Protein AF-A0AA39MD54-F1 (afdb_monomer)

pLDDT: mean 72.19, std 17.41, range [40.16, 97.62]

Mean predicted aligned error: 22.13 Å

Sequence (141 aa):
MREEVVVGIASACSTTALVTCLLVLPSLVSLINDLHDEVITGLQIFRVETDSAWTDIMHIQKAVSAPSKPRENPFNGVFRQKRQEFKGLPDYCQCEPVKPVCPPGPPGPPGQTGNGRSSILSSTRHELREMPNWRIRTSRP

Foldseek 3Di:
DVVVVVVVVVVVVVVVVVVVCVVVVVVVVVVVVVVVVVVVVVVVVVCVVVVVVVVVVVVVVVVVDDPDPDPPDPCVVVPPDPQLPPVDDDPVDPSDDDDPPDDDDDDDDDDDDDDPDPPPVPPPVVVVPDDDDDDPDPDDD

InterPro domains:
  IPR002486 Nematode cuticle collagen, N-terminal [PF01484] (9-57)
  IPR002486 Nematode cuticle collagen, N-terminal [SM01088] (5-57)

Organism: NCBI:txid289476

Structure (mmCIF, N/CA/C/O backbone):
data_AF-A0AA39MD54-F1
#
_entry.id   AF-A0AA39MD54-F1
#
loop_
_atom_site.group_PDB
_atom_site.id
_atom_site.type_symbol
_atom_site.label_atom_id
_atom_site.label_alt_id
_atom_site.label_comp_id
_atom_site.label_asym_id
_atom_site.label_entity_id
_atom_site.label_seq_id
_atom_site.pdbx_PDB_ins_code
_atom_site.Cartn_x
_atom_site.Cartn_y
_atom_site.Cartn_z
_atom_site.occupancy
_atom_site.B_iso_or_equiv
_atom_site.auth_seq_id
_atom_site.auth_comp_id
_atom_site.auth_asym_id
_atom_site.auth_atom_id
_atom_site.pdbx_PDB_model_num
ATOM 1 N N . MET A 1 1 ? 23.561 -11.904 -41.879 1.00 61.81 1 MET A N 1
ATOM 2 C CA . MET A 1 1 ? 23.874 -10.563 -41.322 1.00 61.81 1 MET A CA 1
ATOM 3 C C . MET A 1 1 ? 22.656 -9.854 -40.729 1.00 61.81 1 MET A C 1
ATOM 5 O O . MET A 1 1 ? 22.768 -9.450 -39.586 1.00 61.81 1 MET A O 1
ATOM 9 N N . ARG A 1 2 ? 21.506 -9.704 -41.416 1.00 81.81 2 ARG A N 1
ATOM 10 C CA . ARG A 1 2 ? 20.325 -9.038 -40.810 1.00 81.81 2 ARG A CA 1
ATOM 11 C C . ARG A 1 2 ? 19.720 -9.809 -39.625 1.00 81.81 2 ARG A C 1
ATOM 13 O O . ARG A 1 2 ? 19.383 -9.184 -38.632 1.00 81.81 2 ARG A O 1
ATOM 20 N N . GLU A 1 3 ? 19.623 -11.135 -39.708 1.00 85.31 3 GLU A N 1
ATOM 21 C CA . GLU A 1 3 ? 19.003 -11.976 -38.665 1.00 85.31 3 GLU A CA 1
ATOM 22 C C . GLU A 1 3 ? 19.798 -11.968 -37.346 1.00 85.31 3 GLU A C 1
ATOM 24 O O . GLU A 1 3 ? 19.233 -11.681 -36.295 1.00 85.31 3 GLU A O 1
ATOM 29 N N . GLU A 1 4 ? 21.122 -12.140 -37.406 1.00 86.19 4 GLU A N 1
ATOM 30 C CA . GLU A 1 4 ? 22.015 -12.061 -36.234 1.00 86.19 4 GLU A CA 1
ATOM 31 C C . GLU A 1 4 ? 21.948 -10.700 -35.513 1.00 86.19 4 GLU A C 1
ATOM 33 O O . GLU A 1 4 ? 21.998 -10.625 -34.286 1.00 86.19 4 GLU A O 1
ATOM 38 N N . VAL A 1 5 ? 21.782 -9.606 -36.269 1.00 91.56 5 VAL A N 1
ATOM 39 C CA . VAL A 1 5 ? 21.631 -8.252 -35.706 1.00 91.56 5 VAL A CA 1
ATOM 40 C C . VAL A 1 5 ? 20.296 -8.110 -34.970 1.00 91.56 5 VAL A C 1
ATOM 42 O O . VAL A 1 5 ? 20.252 -7.512 -33.896 1.00 91.56 5 VAL A O 1
ATOM 45 N N . VAL A 1 6 ? 19.214 -8.691 -35.497 1.00 93.62 6 VAL A N 1
ATOM 46 C CA . VAL A 1 6 ? 17.894 -8.669 -34.845 1.00 93.62 6 VAL A CA 1
ATOM 47 C C . VAL A 1 6 ? 17.922 -9.440 -33.523 1.00 93.62 6 VAL A C 1
ATOM 49 O O . VAL A 1 6 ? 17.430 -8.937 -32.512 1.00 93.62 6 VAL A O 1
ATOM 52 N N . VAL A 1 7 ? 18.549 -10.619 -33.497 1.00 93.88 7 VAL A N 1
ATOM 53 C CA . VAL A 1 7 ? 18.696 -11.430 -32.274 1.00 93.88 7 VAL A CA 1
ATOM 54 C C . VAL A 1 7 ? 19.580 -10.722 -31.236 1.00 93.88 7 VAL A C 1
ATOM 56 O O . VAL A 1 7 ? 19.261 -10.717 -30.041 1.00 93.88 7 VAL A O 1
ATOM 59 N N . GLY A 1 8 ? 20.645 -10.046 -31.679 1.00 94.25 8 GLY A N 1
ATOM 60 C CA . GLY A 1 8 ? 21.497 -9.232 -30.809 1.00 94.25 8 GLY A CA 1
ATOM 61 C C . GLY A 1 8 ? 20.738 -8.078 -30.145 1.00 94.25 8 GLY A C 1
ATOM 62 O O . GLY A 1 8 ? 20.833 -7.886 -28.935 1.00 94.25 8 GLY A O 1
ATOM 63 N N . ILE A 1 9 ? 19.914 -7.351 -30.906 1.00 95.38 9 ILE A N 1
ATOM 64 C CA . ILE A 1 9 ? 19.104 -6.246 -30.369 1.00 95.38 9 ILE A CA 1
ATOM 65 C C . ILE A 1 9 ? 18.039 -6.767 -29.394 1.00 95.38 9 ILE A C 1
ATOM 67 O O . ILE A 1 9 ? 17.845 -6.184 -28.326 1.00 95.38 9 ILE A O 1
ATOM 71 N N . ALA A 1 10 ? 17.367 -7.873 -29.725 1.00 95.00 10 ALA A N 1
ATOM 72 C CA . ALA A 1 10 ? 16.316 -8.447 -28.885 1.00 95.00 10 ALA A CA 1
ATOM 73 C C . ALA A 1 10 ? 16.846 -8.932 -27.523 1.00 95.00 10 ALA A C 1
ATOM 75 O O . ALA A 1 10 ? 16.242 -8.662 -26.478 1.00 95.00 10 ALA A O 1
ATOM 76 N N . SER A 1 11 ? 17.996 -9.612 -27.521 1.00 94.50 11 SER A N 1
ATOM 77 C CA . SER A 1 11 ? 18.642 -10.071 -26.288 1.00 94.50 11 SER A CA 1
ATOM 78 C C . SER A 1 11 ? 19.161 -8.897 -25.454 1.00 94.50 11 SER A C 1
ATOM 80 O O . SER A 1 11 ? 18.877 -8.834 -24.256 1.00 94.50 11 SER A O 1
ATOM 82 N N . ALA A 1 12 ? 19.804 -7.906 -26.080 1.00 95.75 12 ALA A N 1
ATOM 83 C CA . ALA A 1 12 ? 20.231 -6.685 -25.400 1.00 95.75 12 ALA A CA 1
ATOM 84 C C . ALA A 1 12 ? 19.045 -5.946 -24.757 1.00 95.75 12 ALA A C 1
ATOM 86 O O . ALA A 1 12 ? 19.095 -5.623 -23.572 1.00 95.75 12 ALA A O 1
ATOM 87 N N . CYS A 1 13 ? 17.938 -5.762 -25.479 1.00 95.75 13 CYS A N 1
ATOM 88 C CA . CYS A 1 13 ? 16.734 -5.114 -24.951 1.00 95.75 13 CYS A CA 1
ATOM 89 C C . CYS A 1 13 ? 16.181 -5.843 -23.715 1.00 95.75 13 CYS A C 1
ATOM 91 O O . CYS A 1 13 ? 15.942 -5.218 -22.681 1.00 95.75 13 CYS A O 1
ATOM 93 N N . SER A 1 14 ? 16.075 -7.173 -23.787 1.00 97.12 14 SER A N 1
ATOM 94 C CA . SER A 1 14 ? 15.573 -7.997 -22.680 1.00 97.12 14 SER A CA 1
ATOM 95 C C . SER A 1 14 ? 16.481 -7.920 -21.448 1.00 97.12 14 SER A C 1
ATOM 97 O O . SER A 1 14 ? 16.000 -7.735 -20.331 1.00 97.12 14 SER A O 1
ATOM 99 N N . THR A 1 15 ? 17.804 -8.004 -21.641 1.00 96.94 15 THR A N 1
ATOM 100 C CA . THR A 1 15 ? 18.768 -7.870 -20.533 1.00 96.94 15 THR A CA 1
ATOM 101 C C . THR A 1 15 ? 18.711 -6.488 -19.898 1.00 96.94 15 THR A C 1
ATOM 103 O O . THR A 1 15 ? 18.724 -6.379 -18.675 1.00 96.94 15 THR A O 1
ATOM 106 N N . THR A 1 16 ? 18.562 -5.437 -20.706 1.00 95.94 16 THR A N 1
ATOM 107 C CA . THR A 1 16 ? 18.477 -4.063 -20.204 1.00 95.94 16 THR A CA 1
ATOM 108 C C . THR A 1 16 ? 17.209 -3.874 -19.378 1.00 95.94 16 THR A C 1
ATOM 110 O O . THR A 1 16 ? 17.281 -3.329 -18.283 1.00 95.94 16 THR A O 1
ATOM 113 N N . ALA A 1 17 ? 16.070 -4.402 -19.839 1.00 97.12 17 ALA A N 1
ATOM 114 C CA . ALA A 1 17 ? 14.812 -4.350 -19.098 1.00 97.12 17 ALA A CA 1
ATOM 115 C C . ALA A 1 17 ? 14.917 -5.036 -17.724 1.00 97.12 17 ALA A C 1
ATOM 117 O O . ALA A 1 17 ? 14.514 -4.456 -16.716 1.00 97.12 17 ALA A O 1
ATOM 118 N N . LEU A 1 18 ? 15.517 -6.231 -17.663 1.00 97.62 18 LEU A N 1
ATOM 119 C CA . LEU A 1 18 ? 15.751 -6.935 -16.397 1.00 97.62 18 LEU A CA 1
ATOM 120 C C . LEU A 1 18 ? 16.667 -6.138 -15.461 1.00 97.62 18 LEU A C 1
ATOM 122 O O . LEU A 1 18 ? 16.369 -6.015 -14.274 1.00 97.62 18 LEU A O 1
ATOM 126 N N . VAL A 1 19 ? 17.749 -5.561 -15.989 1.00 97.50 19 VAL A N 1
ATOM 127 C CA . VAL A 1 19 ? 18.671 -4.721 -15.210 1.00 97.50 19 VAL A CA 1
ATOM 128 C C . VAL A 1 19 ? 17.953 -3.487 -14.665 1.00 97.50 19 VAL A C 1
ATOM 130 O O . VAL A 1 19 ? 18.077 -3.188 -13.480 1.00 97.50 19 VAL A O 1
ATOM 133 N N . THR A 1 20 ? 17.149 -2.801 -15.481 1.00 96.38 20 THR A N 1
ATOM 134 C CA . THR A 1 20 ? 16.347 -1.659 -15.026 1.00 96.38 20 THR A CA 1
ATOM 135 C C . THR A 1 20 ? 15.390 -2.065 -13.908 1.00 96.38 20 THR A C 1
ATOM 137 O O . THR A 1 20 ? 15.331 -1.375 -12.892 1.00 96.38 20 THR A O 1
ATOM 140 N N . CYS A 1 21 ? 14.697 -3.201 -14.033 1.00 96.38 21 CYS A N 1
ATOM 141 C CA . CYS A 1 21 ? 13.849 -3.715 -12.957 1.00 96.38 21 CYS A CA 1
ATOM 142 C C . CYS A 1 21 ? 14.645 -3.940 -11.664 1.00 96.38 21 CYS A C 1
ATOM 144 O O . CYS A 1 21 ? 14.213 -3.489 -10.606 1.00 96.38 21 CYS A O 1
ATOM 146 N N . LEU A 1 22 ? 15.821 -4.569 -11.736 1.00 96.31 22 LEU A N 1
ATOM 147 C CA . LEU A 1 22 ? 16.661 -4.817 -10.558 1.00 96.31 22 LEU A CA 1
ATOM 148 C C . LEU A 1 22 ? 17.146 -3.532 -9.876 1.00 96.31 22 LEU A C 1
ATOM 150 O O . LEU A 1 22 ? 17.314 -3.532 -8.661 1.00 96.31 22 LEU A O 1
ATOM 154 N N . LEU A 1 23 ? 17.340 -2.443 -10.622 1.00 96.31 23 LEU A N 1
ATOM 155 C CA . LEU A 1 23 ? 17.733 -1.147 -10.058 1.00 96.31 23 LEU A CA 1
ATOM 156 C C . LEU A 1 23 ? 16.556 -0.371 -9.451 1.00 96.31 23 LEU A C 1
ATOM 158 O O . LEU A 1 23 ? 16.740 0.345 -8.470 1.00 96.31 23 LEU A O 1
ATOM 162 N N . VAL A 1 24 ? 15.349 -0.514 -10.006 1.00 97.56 24 VAL A N 1
ATOM 163 C CA . VAL A 1 24 ? 14.136 0.158 -9.501 1.00 97.56 24 VAL A CA 1
ATOM 164 C C . VAL A 1 24 ? 13.583 -0.535 -8.252 1.00 97.56 24 VAL A C 1
ATOM 166 O O . VAL A 1 24 ? 13.082 0.136 -7.350 1.00 97.56 24 VAL A O 1
ATOM 169 N N . LEU A 1 25 ? 13.699 -1.864 -8.164 1.00 96.56 25 LEU A N 1
ATOM 170 C CA . LEU A 1 25 ? 13.183 -2.655 -7.041 1.00 96.56 25 LEU A CA 1
ATOM 171 C C . LEU A 1 25 ? 13.648 -2.155 -5.655 1.00 96.56 25 LEU A C 1
ATOM 173 O O . LEU A 1 25 ? 12.782 -1.978 -4.799 1.00 96.56 25 LEU A O 1
ATOM 177 N N . PRO A 1 26 ? 14.942 -1.860 -5.407 1.00 94.94 26 PRO A N 1
ATOM 178 C CA . PRO A 1 26 ? 15.399 -1.299 -4.135 1.00 94.94 26 PRO A CA 1
ATOM 179 C C . PRO A 1 26 ? 14.677 -0.008 -3.741 1.00 94.94 26 PRO A C 1
ATOM 181 O O . PRO A 1 26 ? 14.264 0.132 -2.594 1.00 94.94 26 PRO A O 1
ATOM 184 N N . SER A 1 27 ? 14.474 0.904 -4.699 1.00 95.56 27 SER A N 1
ATOM 185 C CA . SER A 1 27 ? 13.778 2.174 -4.463 1.00 95.56 27 SER A CA 1
ATOM 186 C C . SER A 1 27 ? 12.296 1.976 -4.146 1.00 95.56 27 SER A C 1
ATOM 188 O O . SER A 1 27 ? 11.723 2.743 -3.375 1.00 95.56 27 SER A O 1
ATOM 190 N N . LEU A 1 28 ? 11.659 0.970 -4.750 1.00 96.12 28 LEU A N 1
ATOM 191 C CA . LEU A 1 28 ? 10.267 0.643 -4.456 1.00 96.12 28 LEU A CA 1
ATOM 192 C C . LEU A 1 28 ? 10.131 0.017 -3.062 1.00 96.12 28 LEU A C 1
ATOM 194 O O . LEU A 1 28 ? 9.201 0.344 -2.334 1.00 96.12 28 LEU A O 1
ATOM 198 N N . VAL A 1 29 ? 11.062 -0.858 -2.675 1.00 96.62 29 VAL A N 1
ATOM 199 C CA . VAL A 1 29 ? 11.060 -1.494 -1.350 1.00 96.62 29 VAL A CA 1
ATOM 200 C C . VAL A 1 29 ? 11.296 -0.470 -0.241 1.00 96.62 29 VAL A C 1
ATOM 202 O O . VAL A 1 29 ? 10.598 -0.524 0.768 1.00 96.62 29 VAL A O 1
ATOM 205 N N . SER A 1 30 ? 12.218 0.483 -0.421 1.00 96.19 30 SER A N 1
ATOM 206 C CA . SER A 1 30 ? 12.410 1.558 0.562 1.00 96.19 30 SER A CA 1
ATOM 207 C C . SER A 1 30 ? 11.142 2.395 0.727 1.00 96.19 30 SER A C 1
ATOM 209 O O . SER A 1 30 ? 10.698 2.593 1.850 1.00 96.19 30 SER A O 1
ATOM 211 N N . LEU A 1 31 ? 10.490 2.766 -0.383 1.00 96.06 31 LEU A N 1
ATOM 212 C CA . LEU A 1 31 ? 9.216 3.488 -0.349 1.00 96.06 31 LEU A CA 1
ATOM 213 C C . LEU A 1 31 ? 8.118 2.704 0.386 1.00 96.06 31 LEU A C 1
ATOM 215 O O . LEU A 1 31 ? 7.349 3.289 1.141 1.00 96.06 31 LEU A O 1
ATOM 219 N N . ILE A 1 32 ? 8.026 1.389 0.161 1.00 95.00 32 ILE A N 1
ATOM 220 C CA . ILE A 1 32 ? 7.045 0.536 0.848 1.00 95.00 32 ILE A CA 1
ATOM 221 C C . ILE A 1 32 ? 7.296 0.530 2.354 1.00 95.00 32 ILE A C 1
ATOM 223 O O . ILE A 1 32 ? 6.335 0.623 3.110 1.00 95.00 32 ILE A O 1
ATOM 227 N N . ASN A 1 33 ? 8.553 0.423 2.786 1.00 95.25 33 ASN A N 1
ATOM 228 C CA . ASN A 1 33 ? 8.890 0.430 4.208 1.00 95.25 33 ASN A CA 1
ATOM 229 C C . ASN A 1 33 ? 8.544 1.779 4.852 1.00 95.25 33 ASN A C 1
ATOM 231 O O . ASN A 1 33 ? 7.884 1.799 5.886 1.00 95.25 33 ASN A O 1
ATOM 235 N N . ASP A 1 34 ? 8.894 2.885 4.193 1.00 95.31 34 ASP A N 1
ATOM 236 C CA . ASP A 1 34 ? 8.594 4.233 4.683 1.00 95.31 34 ASP A CA 1
ATOM 237 C C . ASP A 1 34 ? 7.075 4.454 4.819 1.00 95.31 34 ASP A C 1
ATOM 239 O O . ASP A 1 34 ? 6.586 4.870 5.871 1.00 95.31 34 ASP A O 1
ATOM 243 N N . LEU A 1 35 ? 6.307 4.101 3.779 1.00 93.81 35 LEU A N 1
ATOM 244 C CA . LEU A 1 35 ? 4.840 4.174 3.776 1.00 93.81 35 LEU A CA 1
ATOM 245 C C . LEU A 1 35 ? 4.248 3.288 4.882 1.00 93.81 35 LEU A C 1
ATOM 247 O O . LEU A 1 35 ? 3.340 3.689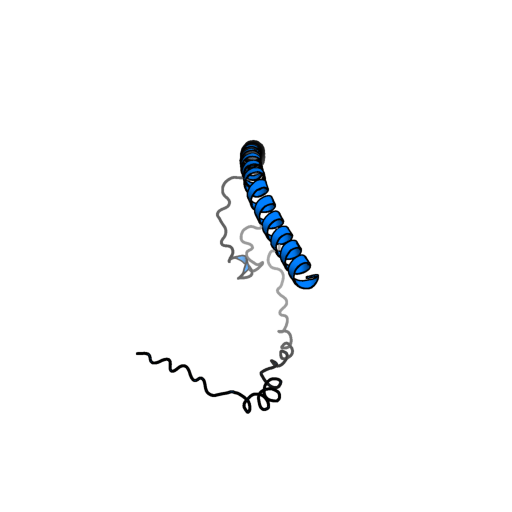 5.610 1.00 93.81 35 LEU A O 1
ATOM 251 N N . HIS A 1 36 ? 4.742 2.059 5.004 1.00 94.81 36 HIS A N 1
ATOM 252 C CA . HIS A 1 36 ? 4.262 1.107 5.995 1.00 94.81 36 HIS A CA 1
ATOM 253 C C . HIS A 1 36 ? 4.425 1.651 7.419 1.00 94.81 36 HIS A C 1
ATOM 255 O O . HIS A 1 36 ? 3.479 1.582 8.208 1.00 94.81 36 HIS A O 1
ATOM 261 N N . ASP A 1 37 ? 5.575 2.246 7.726 1.00 93.38 37 ASP A N 1
ATOM 262 C CA . ASP A 1 37 ? 5.849 2.826 9.040 1.00 93.38 37 ASP A CA 1
ATOM 263 C C . ASP A 1 37 ? 4.994 4.076 9.304 1.00 93.38 37 ASP A C 1
ATOM 265 O O . ASP A 1 37 ? 4.448 4.232 10.405 1.00 93.38 37 ASP A O 1
ATOM 269 N N . GLU A 1 38 ? 4.786 4.922 8.290 1.00 93.12 38 GLU A N 1
ATOM 270 C CA . GLU A 1 38 ? 3.885 6.077 8.371 1.00 93.12 38 GLU A CA 1
ATOM 271 C C . GLU A 1 38 ? 2.435 5.644 8.640 1.00 93.12 38 GLU A C 1
ATOM 273 O O . GLU A 1 38 ? 1.796 6.143 9.571 1.00 93.12 38 GLU A O 1
ATOM 278 N N . VAL A 1 39 ? 1.915 4.673 7.883 1.00 93.19 39 VAL A N 1
ATOM 279 C CA . VAL A 1 39 ? 0.537 4.179 8.040 1.00 93.19 39 VAL A CA 1
ATOM 280 C C . VAL A 1 39 ? 0.348 3.468 9.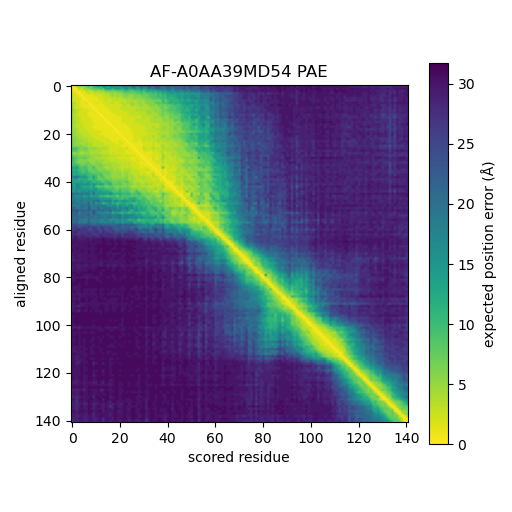367 1.00 93.19 39 VAL A C 1
ATOM 282 O O . VAL A 1 39 ? -0.670 3.693 10.020 1.00 93.19 39 VAL A O 1
ATOM 285 N N . ILE A 1 40 ? 1.293 2.632 9.807 1.00 90.94 40 ILE A N 1
ATOM 286 C CA . ILE A 1 40 ? 1.194 1.997 11.126 1.00 90.94 40 ILE A CA 1
ATOM 287 C C . ILE A 1 40 ? 1.149 3.063 12.213 1.00 90.94 40 ILE A C 1
ATOM 289 O O . ILE A 1 40 ? 0.274 2.996 13.076 1.00 90.94 40 ILE A O 1
ATOM 293 N N . THR A 1 41 ? 2.031 4.060 12.152 1.00 90.69 41 THR A N 1
ATOM 294 C CA . THR A 1 41 ? 2.051 5.162 13.121 1.00 90.69 41 THR A CA 1
ATOM 295 C C . THR A 1 41 ? 0.731 5.935 13.107 1.00 90.69 41 THR A C 1
ATOM 297 O O . THR A 1 41 ? 0.128 6.144 14.161 1.00 90.69 41 THR A O 1
ATOM 300 N N . GLY A 1 42 ? 0.219 6.275 11.921 1.00 90.12 42 GLY A N 1
ATOM 301 C CA . GLY A 1 42 ? -1.082 6.922 11.757 1.00 90.12 42 GLY A CA 1
ATOM 302 C C . GLY A 1 42 ? -2.227 6.089 12.336 1.00 90.12 42 GLY A C 1
ATOM 303 O O . GLY A 1 42 ? -3.037 6.600 13.105 1.00 90.12 42 GLY A O 1
ATOM 304 N N . LEU A 1 43 ? -2.277 4.785 12.047 1.00 91.69 43 LEU A N 1
ATOM 305 C CA . LEU A 1 43 ? -3.292 3.871 12.579 1.00 91.69 43 LEU A CA 1
ATOM 306 C C . LEU A 1 43 ? -3.231 3.737 14.102 1.00 91.69 43 LEU A C 1
ATOM 308 O O . LEU A 1 43 ? -4.282 3.600 14.727 1.00 91.69 43 LEU A O 1
ATOM 312 N N . GLN A 1 44 ? -2.042 3.765 14.710 1.00 88.12 44 GLN A N 1
ATOM 313 C CA . GLN A 1 44 ? -1.920 3.786 16.172 1.00 88.12 44 GLN A CA 1
ATOM 314 C C . GLN A 1 44 ? -2.557 5.050 16.750 1.00 88.12 44 GLN A C 1
ATOM 316 O O . GLN A 1 44 ? -3.352 4.955 17.681 1.00 88.12 44 GLN A O 1
ATOM 321 N N . ILE A 1 45 ? -2.286 6.212 16.154 1.00 87.88 45 ILE A N 1
ATOM 322 C CA . ILE A 1 45 ? -2.868 7.490 16.585 1.00 87.88 45 ILE A CA 1
ATOM 323 C C . ILE A 1 45 ? -4.394 7.475 16.416 1.00 87.88 45 ILE A C 1
ATOM 325 O O . ILE A 1 45 ? -5.117 7.782 17.361 1.00 87.88 45 ILE A O 1
ATOM 329 N N . PHE A 1 46 ? -4.904 7.032 15.262 1.00 77.06 46 PHE A N 1
ATOM 330 C CA . PHE A 1 46 ? -6.349 6.905 15.041 1.00 77.06 46 PHE A CA 1
ATOM 331 C C . PHE A 1 46 ? -7.008 5.914 16.000 1.00 77.06 46 PHE A C 1
ATOM 333 O O . PHE A 1 46 ? -8.129 6.157 16.444 1.00 77.06 46 PHE A O 1
ATOM 340 N N . ARG A 1 47 ? -6.342 4.801 16.335 1.00 83.06 47 ARG A N 1
ATOM 341 C CA . ARG A 1 47 ? -6.852 3.843 17.324 1.00 83.06 47 ARG A CA 1
ATOM 342 C C . ARG A 1 47 ? -6.945 4.462 18.703 1.00 83.06 47 ARG A C 1
ATOM 344 O O . ARG A 1 47 ? -7.972 4.281 19.336 1.00 83.06 47 ARG A O 1
ATOM 351 N N . VAL A 1 48 ? -5.919 5.183 19.145 1.00 84.31 48 VAL A N 1
ATOM 352 C CA . VAL A 1 48 ? -5.937 5.859 20.448 1.00 84.31 48 VAL A CA 1
ATOM 353 C C . VAL A 1 48 ? -7.084 6.871 20.511 1.00 84.31 48 VAL A C 1
ATOM 355 O O . VAL A 1 48 ? -7.844 6.860 21.474 1.00 84.31 48 VAL A O 1
ATOM 358 N N . GLU A 1 49 ? -7.268 7.670 19.459 1.00 74.81 49 GLU A N 1
ATOM 359 C CA . GLU A 1 49 ? -8.345 8.668 19.387 1.00 74.81 49 GLU A CA 1
ATOM 360 C C . GLU A 1 49 ? -9.746 8.035 19.269 1.00 74.81 49 GLU A C 1
ATOM 362 O O . GLU A 1 49 ? -10.729 8.540 19.804 1.00 74.81 49 GLU A O 1
ATOM 367 N N . THR A 1 50 ? -9.867 6.900 18.578 1.00 83.50 50 THR A N 1
ATOM 368 C CA . THR A 1 50 ? -11.158 6.206 18.427 1.00 83.50 50 THR A CA 1
ATOM 369 C C . THR A 1 50 ? -11.516 5.397 19.675 1.00 83.50 50 THR A C 1
ATOM 371 O O . THR A 1 50 ? -12.687 5.330 20.042 1.00 83.50 50 THR A O 1
ATOM 374 N N . ASP A 1 51 ? -10.536 4.775 20.335 1.00 74.69 51 ASP A N 1
ATOM 375 C CA . ASP A 1 51 ? -10.734 3.992 21.561 1.00 74.69 51 ASP A CA 1
ATOM 376 C C . ASP A 1 51 ? -11.100 4.890 22.750 1.00 74.69 51 ASP A C 1
ATOM 378 O O . ASP A 1 51 ? -11.957 4.523 23.560 1.00 74.69 51 ASP A O 1
ATOM 382 N N . SER A 1 52 ? -10.546 6.108 22.813 1.00 77.81 52 SER A N 1
ATOM 383 C CA . SER A 1 52 ? -10.971 7.117 23.790 1.00 77.81 52 SER A CA 1
ATOM 384 C C . SER A 1 52 ? -12.428 7.534 23.555 1.00 77.81 52 SER A C 1
ATOM 386 O O . SER A 1 52 ? -13.245 7.439 24.472 1.00 77.81 52 SER A O 1
ATOM 388 N N . ALA A 1 53 ? -12.806 7.852 22.311 1.00 77.56 5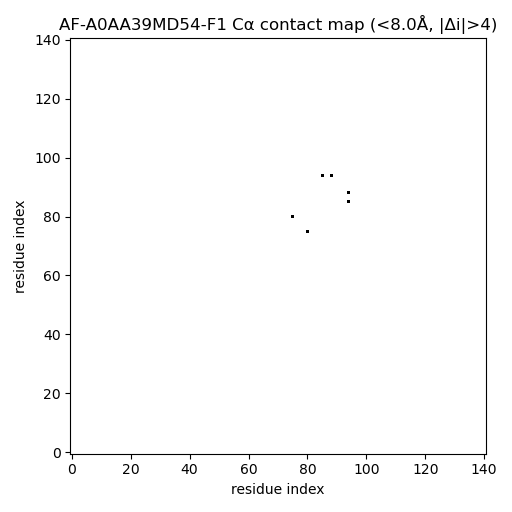3 ALA A N 1
ATOM 389 C CA . ALA A 1 53 ? -14.188 8.179 21.960 1.00 77.56 53 ALA A CA 1
ATOM 390 C C . ALA A 1 53 ? -15.161 7.008 22.218 1.00 77.56 53 ALA A C 1
ATOM 392 O O . ALA A 1 53 ? -16.283 7.210 22.688 1.00 77.56 53 ALA A O 1
ATOM 393 N N . TRP A 1 54 ? -14.743 5.764 21.959 1.00 77.50 54 TRP A N 1
ATOM 394 C CA . TRP A 1 54 ? -15.530 4.567 22.272 1.00 77.50 54 TRP A CA 1
ATOM 395 C C . TRP A 1 54 ? -15.696 4.363 23.782 1.00 77.50 54 TRP A C 1
ATOM 397 O O . TRP A 1 54 ? -16.783 4.003 24.241 1.00 77.50 54 TRP A O 1
ATOM 407 N N . THR A 1 55 ? -14.650 4.633 24.566 1.00 73.31 55 THR A N 1
ATOM 408 C CA . THR A 1 55 ? -14.697 4.590 26.033 1.00 73.31 55 THR A CA 1
ATOM 409 C C . THR A 1 55 ? -15.703 5.599 26.578 1.00 73.31 55 THR A C 1
ATOM 411 O O . THR A 1 55 ? -16.522 5.242 27.430 1.00 73.31 55 THR A O 1
ATOM 414 N N . ASP A 1 56 ? -15.729 6.810 26.027 1.00 74.06 56 ASP A N 1
ATOM 415 C CA . ASP A 1 56 ? -16.683 7.852 26.412 1.00 74.06 56 ASP A CA 1
ATOM 416 C C . ASP A 1 56 ? -18.131 7.469 26.055 1.00 74.06 56 ASP A C 1
ATOM 418 O O . ASP A 1 56 ? -19.036 7.568 26.892 1.00 74.06 56 ASP A O 1
ATOM 422 N N . ILE A 1 57 ? -18.360 6.920 24.856 1.00 76.94 57 ILE A N 1
ATOM 423 C CA . ILE A 1 57 ? -19.675 6.392 24.442 1.00 76.94 57 ILE A CA 1
ATOM 424 C C . ILE A 1 57 ? -20.117 5.234 25.354 1.00 76.94 57 ILE A C 1
ATOM 426 O O . ILE A 1 57 ? -21.282 5.156 25.760 1.00 76.94 57 ILE A O 1
ATOM 430 N N . MET A 1 58 ? -19.196 4.346 25.730 1.00 73.94 58 MET A N 1
ATOM 431 C CA . MET A 1 58 ? -19.466 3.229 26.637 1.00 73.94 58 MET A CA 1
ATOM 432 C C . MET A 1 58 ? -19.761 3.704 28.067 1.00 73.94 58 MET A C 1
ATOM 434 O O . MET A 1 58 ? -20.586 3.105 28.762 1.00 73.94 58 MET A O 1
ATOM 438 N N . HIS A 1 59 ? -19.144 4.798 28.520 1.00 61.03 59 HIS A N 1
ATOM 439 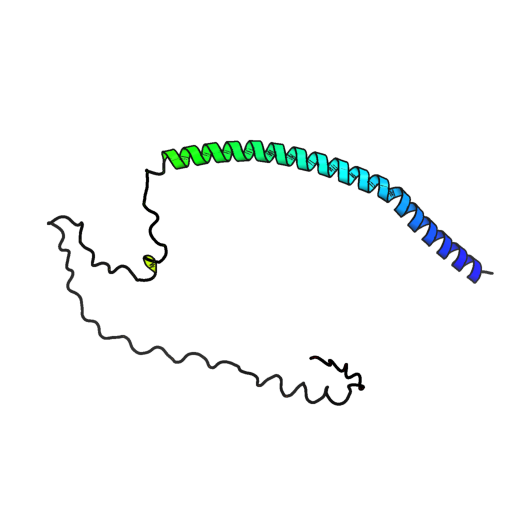C CA .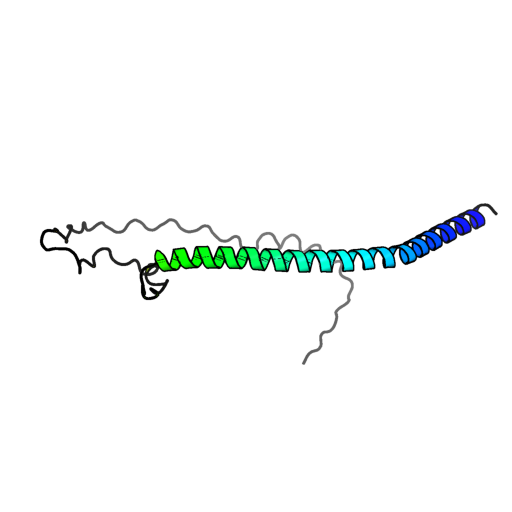 HIS A 1 59 ? -19.483 5.428 29.796 1.00 61.03 59 HIS A CA 1
ATOM 440 C C . HIS A 1 59 ? -20.925 5.952 29.809 1.00 61.03 59 HIS A C 1
ATOM 442 O O . HIS A 1 59 ? -21.631 5.763 30.803 1.00 61.03 59 HIS A O 1
ATOM 448 N N . ILE A 1 60 ? -21.411 6.496 28.690 1.00 62.16 60 ILE A N 1
ATOM 449 C CA . ILE A 1 60 ? -22.817 6.905 28.539 1.00 62.16 60 ILE A CA 1
ATOM 450 C C . ILE A 1 60 ? -23.740 5.677 28.518 1.00 62.16 60 ILE A C 1
ATOM 452 O O . ILE A 1 60 ? -24.779 5.677 29.179 1.00 62.16 60 ILE A O 1
ATOM 456 N N . GLN A 1 61 ? -23.351 4.581 27.856 1.00 51.47 61 GLN A N 1
ATOM 457 C CA . GLN A 1 61 ? -24.130 3.338 27.898 1.00 51.47 61 GLN A CA 1
ATOM 458 C C . GLN A 1 61 ? -24.192 2.709 29.294 1.00 51.47 61 GLN A C 1
ATOM 460 O O . GLN A 1 61 ? -25.236 2.165 29.643 1.00 51.47 61 GLN A O 1
ATOM 465 N N . LYS A 1 62 ? -23.141 2.808 30.116 1.00 53.97 62 LYS A N 1
ATOM 466 C CA . LYS A 1 62 ? -23.174 2.372 31.527 1.00 53.97 62 LYS A CA 1
ATOM 467 C C . LYS A 1 62 ? -24.030 3.284 32.409 1.00 53.97 62 LYS A C 1
ATOM 469 O O . LYS A 1 62 ? -24.614 2.800 33.370 1.00 53.97 62 LYS A O 1
ATOM 474 N N . ALA A 1 63 ? -24.131 4.572 32.083 1.00 56.41 63 ALA A N 1
ATOM 475 C CA . ALA A 1 63 ? -25.027 5.498 32.777 1.00 56.41 63 ALA A CA 1
ATOM 476 C C . ALA A 1 63 ? -26.507 5.292 32.392 1.00 56.41 63 ALA A C 1
ATOM 478 O O . ALA A 1 63 ? -27.392 5.533 33.208 1.00 56.41 63 ALA A O 1
ATOM 479 N N . VAL A 1 64 ? -26.781 4.818 31.169 1.00 54.66 64 VAL A N 1
ATOM 480 C CA . VA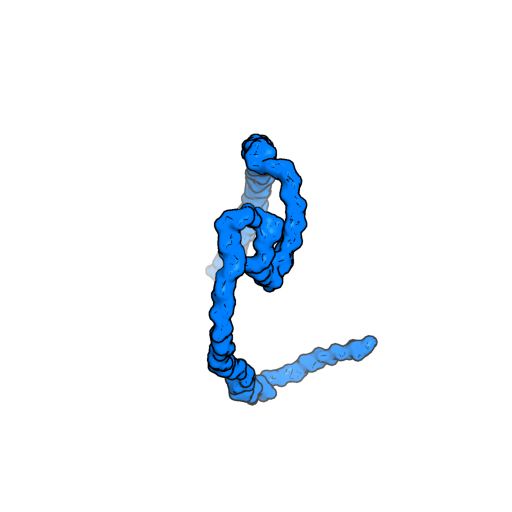L A 1 64 ? -28.143 4.574 30.649 1.00 54.66 64 VAL A CA 1
ATOM 481 C C . VAL A 1 64 ? -28.593 3.109 30.814 1.00 54.66 64 VAL A C 1
ATOM 483 O O . VAL A 1 64 ? -29.791 2.829 30.835 1.00 54.66 64 VAL A O 1
ATOM 486 N N . SER A 1 65 ? -27.669 2.158 30.990 1.00 49.50 65 SER A N 1
ATOM 487 C CA . SER A 1 65 ? -27.983 0.740 31.216 1.00 49.50 65 SER A CA 1
ATOM 488 C C . SER A 1 65 ? -28.025 0.428 32.709 1.00 49.50 65 SER A C 1
ATOM 490 O O . SER A 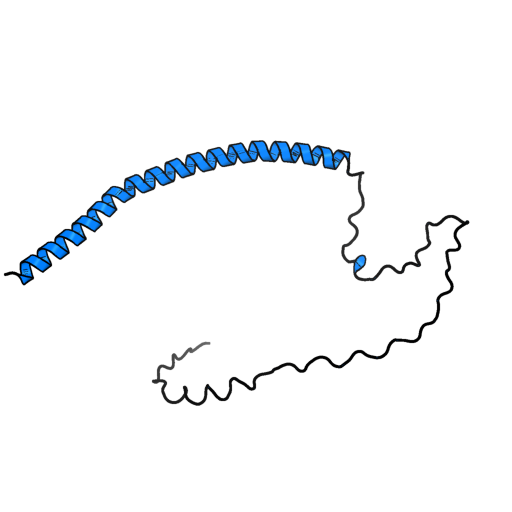1 65 ? -26.998 0.242 33.357 1.00 49.50 65 SER A O 1
ATOM 492 N N . ALA A 1 66 ? -29.245 0.362 33.239 1.00 53.28 66 ALA A N 1
ATOM 493 C CA . ALA A 1 66 ? -29.567 -0.072 34.595 1.00 53.28 66 ALA A CA 1
ATOM 494 C C . ALA A 1 66 ? -28.848 -1.386 35.001 1.00 53.28 66 ALA A C 1
ATOM 496 O O . ALA A 1 66 ? -28.607 -2.252 34.151 1.00 53.28 66 ALA A O 1
ATOM 497 N N . PRO A 1 67 ? -28.525 -1.570 36.297 1.00 57.03 67 PRO A N 1
ATOM 498 C CA . PRO A 1 67 ? -27.724 -2.690 36.769 1.00 57.03 67 PRO A CA 1
ATOM 499 C C . PRO A 1 67 ? -28.444 -4.025 36.549 1.00 57.03 67 PRO A C 1
ATOM 501 O O . PRO A 1 67 ? -29.634 -4.166 36.820 1.00 57.03 67 PRO A O 1
ATOM 504 N N . SER A 1 68 ? -27.680 -5.019 36.091 1.00 54.16 68 SER A N 1
ATOM 505 C CA . SER A 1 68 ? -27.995 -6.448 36.191 1.00 54.16 68 SER A CA 1
ATOM 506 C C . SER A 1 68 ? -29.406 -6.857 35.750 1.00 54.16 68 SER A C 1
ATOM 508 O O . SER A 1 68 ? -30.218 -7.288 36.569 1.00 54.16 68 SER A O 1
ATOM 510 N N . LYS A 1 69 ? -29.685 -6.853 34.444 1.00 55.16 69 LYS A N 1
ATOM 511 C CA . LYS A 1 69 ? -30.624 -7.861 33.935 1.00 55.16 69 LYS A CA 1
ATOM 512 C C . LYS A 1 69 ? -29.853 -9.184 33.840 1.00 55.16 69 LYS A C 1
ATOM 514 O O . LYS A 1 69 ? -28.836 -9.220 33.141 1.00 55.16 69 LYS A O 1
ATOM 519 N N . PRO A 1 70 ? -30.256 -10.250 34.557 1.00 56.62 70 PRO A N 1
ATOM 520 C CA . PRO A 1 70 ? -29.651 -11.564 34.395 1.00 56.62 70 PRO A CA 1
ATOM 521 C C . PRO A 1 70 ? -29.714 -11.953 32.920 1.00 56.62 70 PRO A C 1
ATOM 523 O O . PRO A 1 70 ? -30.704 -11.671 32.246 1.00 56.62 70 PRO A O 1
ATOM 526 N N . ARG A 1 71 ? -28.645 -12.567 32.412 1.00 57.38 71 ARG A N 1
ATOM 527 C CA . ARG A 1 71 ? -28.547 -13.019 31.024 1.00 57.38 71 ARG A CA 1
ATOM 528 C C . ARG A 1 71 ? -29.637 -14.068 30.769 1.00 57.38 71 ARG A C 1
ATOM 530 O O . ARG A 1 71 ? -29.439 -15.245 31.058 1.00 57.38 71 ARG A O 1
ATOM 537 N N . GLU A 1 72 ? -30.800 -13.635 30.284 1.00 61.16 72 GLU A N 1
ATOM 538 C CA . GLU A 1 72 ? -31.878 -14.540 29.895 1.00 61.16 72 GLU A CA 1
ATOM 539 C C . GLU A 1 72 ? -31.381 -15.445 28.770 1.00 61.16 72 GLU A C 1
ATOM 541 O O . GLU A 1 72 ? -30.739 -15.009 27.810 1.00 61.16 72 GLU A O 1
ATOM 546 N N . ASN A 1 73 ? -31.627 -16.741 28.943 1.00 55.97 73 ASN A N 1
ATOM 547 C CA . ASN A 1 73 ? -31.184 -17.769 28.023 1.00 55.97 73 ASN A CA 1
ATOM 548 C C . ASN A 1 73 ? -31.819 -17.516 26.637 1.00 55.97 73 ASN A C 1
ATOM 550 O O . ASN A 1 73 ? -33.048 -17.460 26.547 1.00 55.97 73 ASN A O 1
ATOM 554 N N . PRO A 1 74 ? -31.029 -17.402 25.552 1.00 61.75 74 PRO A N 1
ATOM 555 C CA . PRO A 1 74 ? -31.544 -17.118 24.209 1.00 61.75 74 PRO A CA 1
ATOM 556 C C . PRO A 1 74 ? -32.520 -18.182 23.674 1.00 61.75 74 PRO A C 1
ATOM 558 O O . PRO A 1 74 ? -33.206 -17.943 22.683 1.00 61.75 74 PRO A O 1
ATOM 561 N N . PHE A 1 75 ? -32.641 -19.337 24.338 1.00 53.72 75 PHE A N 1
ATOM 562 C CA . PHE A 1 75 ? -33.608 -20.382 23.994 1.00 53.72 75 PHE A CA 1
ATOM 563 C C . PHE A 1 75 ? -34.993 -20.224 24.646 1.00 53.72 75 PHE A C 1
ATOM 565 O O . PHE A 1 75 ? -35.907 -20.969 24.294 1.00 53.72 75 PHE A O 1
ATOM 572 N N . ASN A 1 76 ? -35.212 -19.226 25.511 1.00 56.59 76 ASN A N 1
ATOM 573 C CA . ASN A 1 76 ? -36.541 -18.957 26.088 1.00 56.59 76 ASN A CA 1
ATOM 574 C C . ASN A 1 76 ? -37.562 -18.425 25.059 1.00 56.59 76 ASN A C 1
ATOM 576 O O . ASN A 1 76 ? -38.761 -18.422 25.320 1.00 56.59 76 ASN A O 1
ATOM 580 N N . GLY A 1 77 ? -37.100 -17.993 23.879 1.00 56.41 77 GLY A N 1
ATOM 581 C CA . GLY A 1 77 ? -37.957 -17.609 22.752 1.00 56.41 77 GLY A CA 1
ATOM 582 C C . GLY A 1 77 ? -38.318 -18.764 21.810 1.00 56.41 77 GLY A C 1
ATOM 583 O O . GLY A 1 77 ? -39.251 -18.628 21.020 1.00 56.41 77 GLY A O 1
ATOM 584 N N . VAL A 1 78 ? -37.607 -19.898 21.886 1.00 60.09 78 VAL A N 1
ATOM 585 C CA . VAL A 1 78 ? -37.843 -21.061 21.008 1.00 60.09 78 VAL A CA 1
ATOM 586 C C . VAL A 1 78 ? -39.062 -21.855 21.476 1.00 60.09 78 VAL A C 1
ATOM 588 O O . VAL A 1 78 ? -39.893 -22.256 20.662 1.00 60.09 78 VAL A O 1
ATOM 591 N N . PHE A 1 79 ? -39.243 -21.995 22.790 1.00 58.50 79 PHE A N 1
ATOM 592 C CA . PHE A 1 79 ? -40.529 -22.388 23.354 1.00 58.50 79 PHE A CA 1
ATOM 593 C C . PHE A 1 79 ? -41.348 -21.135 23.602 1.00 58.50 79 PHE A C 1
ATOM 595 O O . PHE A 1 79 ? -41.243 -20.514 24.653 1.00 58.50 79 PHE A O 1
ATOM 602 N N . ARG A 1 80 ? -42.153 -20.765 22.601 1.00 58.53 80 ARG A N 1
ATOM 603 C CA . ARG A 1 80 ? -43.169 -19.706 22.660 1.00 58.53 80 ARG A CA 1
ATOM 604 C C . ARG A 1 80 ? -43.740 -19.574 24.078 1.00 58.53 80 ARG A C 1
ATOM 606 O O . ARG A 1 80 ? -44.585 -20.384 24.464 1.00 58.53 80 ARG A O 1
ATOM 613 N N . GLN A 1 81 ? -43.309 -18.560 24.836 1.00 60.53 81 GLN A N 1
ATOM 614 C CA . GLN A 1 81 ? -43.890 -18.297 26.150 1.00 60.53 81 GLN A CA 1
ATOM 615 C C . GLN A 1 81 ? -45.394 -18.089 25.969 1.00 60.53 81 GLN A C 1
ATOM 617 O O . GLN A 1 81 ? -45.863 -17.244 25.196 1.00 60.53 81 GLN A O 1
ATOM 622 N N . LYS A 1 82 ? -46.170 -18.949 26.629 1.00 55.94 82 LYS A N 1
ATOM 623 C CA . LYS A 1 82 ? -47.625 -18.915 26.582 1.00 55.94 82 LYS A CA 1
ATOM 624 C C . LYS A 1 82 ? -48.043 -17.577 27.186 1.00 55.94 82 LYS A C 1
ATOM 626 O O . LYS A 1 82 ? -47.711 -17.297 28.332 1.00 55.94 82 LYS A O 1
ATOM 631 N N . ARG A 1 83 ? -48.803 -16.774 26.437 1.00 55.62 83 ARG A N 1
ATOM 632 C CA . ARG A 1 83 ? -49.374 -15.470 26.842 1.00 55.62 83 ARG A CA 1
ATOM 633 C C . ARG A 1 83 ? -50.431 -15.600 27.970 1.00 55.62 83 ARG A C 1
ATOM 635 O O . ARG A 1 83 ? -51.427 -14.894 27.973 1.00 55.62 83 ARG A O 1
ATOM 642 N N . GLN A 1 84 ? -50.262 -16.583 28.856 1.00 54.78 84 GLN A N 1
ATOM 643 C CA . GLN A 1 84 ? -51.116 -16.937 29.988 1.00 54.78 84 GLN A CA 1
ATOM 644 C C . GLN A 1 84 ? -50.363 -16.876 31.323 1.00 54.78 84 GLN A C 1
ATOM 646 O O . GLN A 1 84 ? -50.940 -17.227 32.347 1.00 54.78 84 GLN A O 1
ATOM 651 N N . GLU A 1 85 ? -49.097 -16.449 31.352 1.00 56.44 85 GLU A N 1
ATOM 652 C CA . GLU A 1 85 ? -48.409 -16.208 32.621 1.00 56.44 85 GLU A CA 1
ATOM 653 C C . GLU A 1 85 ? -48.844 -14.845 33.195 1.00 56.44 85 GLU A C 1
ATOM 655 O O . GLU A 1 85 ? -48.134 -13.850 33.131 1.00 56.44 85 GLU A O 1
ATOM 660 N N . PHE A 1 86 ? -50.069 -14.798 33.729 1.00 57.84 86 PHE A N 1
ATOM 661 C CA . PHE A 1 86 ? -50.701 -13.621 34.348 1.00 57.84 86 PHE A CA 1
ATOM 662 C C . PHE A 1 86 ? -50.236 -13.376 35.798 1.00 57.84 86 PHE A C 1
ATOM 664 O O . PHE A 1 86 ? -50.954 -12.785 36.597 1.00 57.84 86 PHE A O 1
ATOM 671 N N . LYS A 1 87 ? -49.027 -13.818 36.168 1.00 57.91 87 LYS A N 1
ATOM 672 C CA . LYS A 1 87 ? -48.527 -13.809 37.558 1.00 57.91 87 LYS A CA 1
ATOM 673 C C . LYS A 1 87 ? -48.160 -12.420 38.116 1.00 57.91 87 LYS A C 1
ATOM 675 O O . LYS A 1 87 ? -47.557 -12.345 39.179 1.00 57.91 87 LYS A O 1
ATOM 680 N N . GLY A 1 88 ? -48.497 -11.331 37.424 1.00 58.84 88 GLY A N 1
ATOM 681 C CA . GLY A 1 88 ? -48.103 -9.975 37.821 1.00 58.84 88 GLY A CA 1
ATOM 682 C C . GLY A 1 88 ? -49.081 -8.871 37.426 1.00 58.84 88 GLY A C 1
ATOM 683 O O . GLY A 1 88 ? -48.646 -7.731 37.291 1.00 58.84 88 GLY A O 1
ATOM 684 N N . LEU A 1 89 ? -50.362 -9.186 37.193 1.00 60.78 89 LEU A N 1
ATOM 685 C CA . LEU A 1 89 ? -51.358 -8.1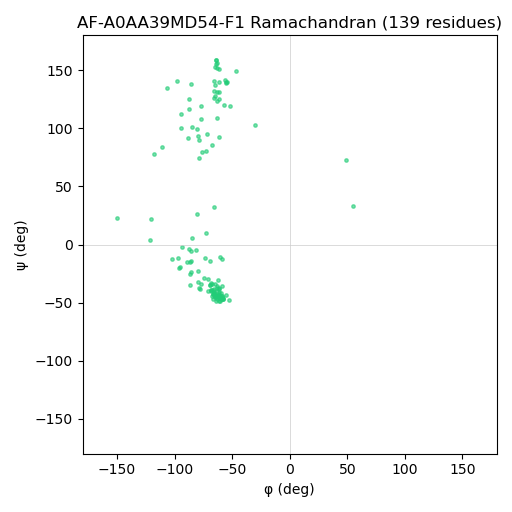89 36.784 1.00 60.78 89 LEU A CA 1
ATOM 686 C C . LEU A 1 89 ? -52.323 -7.860 37.945 1.00 60.78 89 LEU A C 1
ATOM 688 O O . LEU A 1 89 ? -52.768 -8.788 38.615 1.00 60.78 89 LEU A O 1
ATOM 692 N N . PRO A 1 90 ? -52.620 -6.573 38.210 1.00 61.97 90 PRO A N 1
ATOM 693 C CA . PRO A 1 90 ? -53.468 -6.141 39.327 1.00 61.97 90 PRO A CA 1
ATOM 694 C C . PRO A 1 90 ? -54.923 -6.630 39.221 1.00 61.97 90 PRO A C 1
ATOM 696 O O . PRO A 1 90 ? -55.438 -6.840 38.122 1.00 61.97 90 PRO A O 1
ATOM 699 N N . ASP A 1 91 ? -55.599 -6.729 40.372 1.00 60.88 91 ASP A N 1
ATOM 700 C CA . ASP A 1 91 ? -56.913 -7.379 40.570 1.00 60.88 91 ASP A CA 1
ATOM 701 C C . ASP A 1 91 ? -58.078 -6.823 39.727 1.00 60.88 91 ASP A C 1
ATOM 703 O O . ASP A 1 91 ? -59.136 -7.441 39.647 1.00 60.88 91 ASP A O 1
ATOM 707 N N . TYR A 1 92 ? -57.910 -5.668 39.076 1.00 73.25 92 TYR A N 1
ATOM 708 C CA . TYR A 1 92 ? -58.929 -5.080 38.198 1.00 73.25 92 TYR A CA 1
ATOM 709 C C . TYR A 1 92 ? -58.875 -5.602 36.750 1.00 73.25 92 TYR A C 1
ATOM 711 O O . TYR A 1 92 ? -59.726 -5.243 35.936 1.00 73.25 92 TYR A O 1
ATOM 719 N N . CYS A 1 93 ? -57.877 -6.414 36.387 1.00 67.50 93 CYS A N 1
ATOM 720 C CA . CYS A 1 93 ? -57.769 -6.968 35.041 1.00 67.50 93 CYS A CA 1
ATOM 721 C C . CYS A 1 93 ? -58.541 -8.287 34.902 1.00 67.50 93 CYS A C 1
ATOM 723 O O . CYS A 1 93 ? -58.268 -9.267 35.592 1.00 67.50 93 CYS A O 1
ATOM 725 N N . GLN A 1 94 ? -59.447 -8.349 33.923 1.00 59.00 94 GLN A N 1
ATOM 726 C CA . GLN A 1 94 ? -60.088 -9.594 33.495 1.00 59.00 94 GLN A CA 1
ATOM 727 C C . GLN A 1 94 ? -59.072 -10.453 32.711 1.00 59.00 94 GLN A C 1
ATOM 729 O O . GLN A 1 94 ? -59.024 -10.444 31.482 1.00 59.00 94 GLN A O 1
ATOM 734 N N . CYS A 1 95 ? -58.206 -11.159 33.438 1.00 58.19 95 CYS A N 1
ATOM 735 C CA . CYS A 1 95 ? -57.042 -11.875 32.900 1.00 58.19 95 CYS A CA 1
ATOM 736 C C . CYS A 1 95 ? -57.361 -13.168 32.138 1.00 58.19 95 CYS A C 1
ATOM 738 O O . CYS A 1 95 ? -56.475 -13.715 31.487 1.00 58.19 95 CYS A O 1
ATOM 740 N N . GLU A 1 96 ? -58.590 -13.684 32.195 1.00 63.06 96 GLU A N 1
ATOM 741 C CA . GLU A 1 96 ? -58.947 -14.919 31.493 1.00 63.06 96 GLU A CA 1
ATOM 742 C C . GLU A 1 96 ? -59.906 -14.640 30.327 1.00 63.06 96 GLU A C 1
ATOM 744 O O . GLU A 1 96 ? -61.124 -14.753 30.473 1.00 63.06 96 GLU A O 1
ATOM 749 N N . PRO A 1 97 ? -59.385 -14.254 29.144 1.00 62.03 97 PRO A N 1
ATOM 750 C CA . PRO A 1 97 ? -60.197 -14.214 27.939 1.00 62.03 97 PRO A CA 1
ATOM 751 C C . PRO A 1 97 ? -60.672 -15.634 27.606 1.00 62.03 97 PRO A C 1
ATOM 753 O O . PRO A 1 97 ? -59.872 -16.577 27.574 1.00 62.03 97 PRO A O 1
ATOM 756 N N . VAL A 1 98 ? -61.976 -15.782 27.352 1.00 64.44 98 VAL A N 1
ATOM 757 C CA . VAL A 1 98 ? -62.606 -17.046 26.942 1.00 64.44 98 VAL A CA 1
ATOM 758 C C . VAL A 1 98 ? -61.835 -17.604 25.750 1.00 64.44 98 VAL A C 1
ATOM 760 O O . VAL A 1 98 ? -61.723 -16.945 24.721 1.00 64.44 98 VAL A O 1
ATOM 763 N N . LYS A 1 99 ? -61.259 -18.800 25.898 1.00 65.31 99 LYS A N 1
ATOM 764 C CA . LYS A 1 99 ? -60.465 -19.449 24.847 1.00 65.31 99 LYS A CA 1
ATOM 765 C C . LYS A 1 99 ? -61.439 -20.020 23.810 1.00 65.31 99 LYS A C 1
ATOM 767 O O . LYS A 1 99 ? -62.094 -21.013 24.128 1.00 65.31 99 LYS A O 1
ATOM 772 N N . PRO A 1 100 ? -61.564 -19.451 22.594 1.00 64.25 100 PRO A N 1
ATOM 773 C CA . PRO A 1 100 ? -62.348 -20.104 21.559 1.00 64.25 100 PRO A CA 1
ATOM 774 C C . PRO A 1 100 ? -61.644 -21.409 21.172 1.00 64.25 100 PRO A C 1
ATOM 776 O O . PRO A 1 100 ? -60.453 -21.420 20.854 1.00 64.25 100 PRO A O 1
ATOM 779 N N . VAL A 1 101 ? -62.370 -22.523 21.232 1.00 74.25 101 VAL A N 1
ATOM 780 C CA . VAL A 1 101 ? -61.881 -23.816 20.746 1.00 74.25 101 VAL A CA 1
ATOM 781 C C . VAL A 1 101 ? -62.042 -23.819 19.229 1.00 74.25 101 VAL A C 1
ATOM 783 O O . VAL A 1 101 ? -63.115 -24.115 18.711 1.00 74.25 101 VAL A O 1
ATOM 786 N N . CYS A 1 102 ? -60.985 -23.437 18.514 1.00 70.19 102 CYS A N 1
ATOM 787 C CA . CYS A 1 102 ? -60.950 -23.541 17.058 1.00 70.19 102 CYS A CA 1
ATOM 788 C C . CYS A 1 102 ? -60.488 -24.949 16.646 1.00 70.19 102 CYS A C 1
ATOM 790 O O . CYS A 1 102 ? -59.539 -25.469 17.244 1.00 70.19 102 CYS A O 1
ATOM 792 N N . PRO A 1 103 ? -61.106 -25.570 15.628 1.00 81.44 103 PRO A N 1
ATOM 793 C CA . PRO A 1 103 ? -60.630 -26.840 15.097 1.00 81.44 103 PRO A CA 1
ATOM 794 C C . PRO A 1 103 ? -59.235 -26.682 14.459 1.00 81.44 103 PRO A C 1
ATOM 796 O O . PRO A 1 103 ? -58.895 -25.594 13.983 1.00 81.44 103 PRO A O 1
ATOM 799 N N . PRO A 1 104 ? -58.418 -27.751 14.425 1.00 80.19 104 PRO A N 1
ATOM 800 C CA . PRO A 1 104 ? -57.155 -27.756 13.697 1.00 80.19 104 PRO A CA 1
ATOM 801 C C . PRO A 1 104 ? -57.360 -27.387 12.224 1.00 80.19 104 PRO A C 1
ATOM 803 O O . PRO A 1 104 ? -58.308 -27.849 11.588 1.00 80.19 104 PRO A O 1
ATOM 806 N N . GLY A 1 105 ? -56.459 -26.569 11.678 1.00 74.50 105 GLY A N 1
ATOM 807 C CA . GLY A 1 105 ? -56.441 -26.282 10.245 1.00 74.50 105 GLY A CA 1
ATOM 808 C C . GLY A 1 105 ? -56.137 -27.540 9.417 1.00 74.50 105 GLY A C 1
ATOM 809 O O . GLY A 1 105 ? -55.570 -28.502 9.943 1.00 74.50 105 GLY A O 1
ATOM 810 N N . PRO A 1 106 ? -56.498 -27.552 8.124 1.00 83.94 106 PRO A N 1
ATOM 811 C CA . PRO A 1 106 ? -56.202 -28.675 7.244 1.00 83.94 106 PRO A CA 1
ATOM 812 C C . PRO A 1 106 ? -54.682 -28.901 7.105 1.00 83.94 106 PRO A C 1
ATOM 814 O O . PRO A 1 106 ? -53.910 -27.940 7.195 1.00 83.94 106 PRO A O 1
ATOM 817 N N . PRO A 1 107 ? -54.234 -30.148 6.859 1.00 86.81 107 PRO A N 1
ATOM 818 C CA . PRO A 1 107 ? -52.838 -30.443 6.546 1.00 86.81 107 PRO A CA 1
ATOM 819 C C . PRO A 1 107 ? -52.342 -29.619 5.352 1.00 86.81 107 PRO A C 1
ATOM 821 O O . PRO A 1 107 ? -53.064 -29.436 4.372 1.00 86.81 107 PRO A O 1
ATOM 824 N N . GLY A 1 108 ? -51.101 -29.134 5.429 1.00 79.50 108 GLY A N 1
ATOM 825 C CA . GLY A 1 108 ? -50.467 -28.432 4.315 1.00 79.50 108 GLY A CA 1
ATOM 826 C C . GLY A 1 108 ? -50.267 -29.341 3.091 1.00 79.50 108 GLY A C 1
ATOM 827 O O . GLY A 1 108 ? -50.238 -30.568 3.231 1.00 79.50 108 GLY A O 1
ATOM 828 N N . PRO A 1 109 ? -50.117 -28.763 1.888 1.00 83.62 109 PRO A N 1
ATOM 829 C CA . PRO A 1 109 ? -49.843 -29.536 0.684 1.00 83.62 109 PRO A CA 1
ATOM 830 C C . PRO A 1 109 ? -48.492 -30.274 0.782 1.00 83.62 109 PRO A C 1
ATOM 832 O O . PRO A 1 109 ? -47.578 -29.791 1.458 1.00 83.62 109 PRO A O 1
ATOM 835 N N . PRO A 1 110 ? -48.333 -31.422 0.095 1.00 84.69 110 PRO A N 1
ATOM 836 C CA . PRO A 1 110 ? -47.053 -32.120 0.009 1.00 84.69 110 PRO A CA 1
ATOM 837 C C . PRO A 1 110 ? -45.945 -31.212 -0.545 1.00 84.69 110 PRO A C 1
ATOM 839 O O . PRO A 1 110 ? -46.174 -30.428 -1.467 1.00 84.69 110 PRO A O 1
ATOM 842 N N . GLY A 1 111 ? -44.733 -31.337 0.002 1.00 80.50 111 GLY A N 1
ATOM 843 C CA . GLY A 1 111 ? -43.557 -30.636 -0.518 1.00 80.50 111 GLY A CA 1
ATOM 844 C C . GLY A 1 111 ? -43.201 -31.077 -1.944 1.00 80.50 111 GLY A C 1
ATOM 845 O O . GLY A 1 111 ? -43.532 -32.185 -2.366 1.00 80.50 111 GLY A O 1
ATOM 846 N N . GLN A 1 112 ? -42.508 -30.215 -2.691 1.00 74.38 112 GLN A N 1
ATOM 847 C CA . GLN A 1 112 ? -42.011 -30.556 -4.027 1.00 74.38 112 GLN A CA 1
ATOM 848 C C . GLN A 1 112 ? -41.021 -31.728 -3.968 1.00 74.38 112 GLN A C 1
ATOM 850 O O . GLN A 1 112 ? -40.183 -31.817 -3.070 1.00 74.38 112 GLN A O 1
ATOM 855 N N . THR A 1 113 ? -41.112 -32.629 -4.946 1.00 76.81 113 THR A N 1
ATOM 856 C CA . THR A 1 113 ? -40.219 -33.784 -5.083 1.00 76.81 113 THR A CA 1
ATOM 857 C C . THR A 1 113 ? -38.785 -33.349 -5.382 1.00 76.81 113 THR A C 1
ATOM 859 O O . THR A 1 113 ? -38.556 -32.564 -6.300 1.00 76.81 113 THR A O 1
ATOM 862 N N . GLY A 1 114 ? -37.816 -33.907 -4.652 1.00 67.56 114 GLY A N 1
ATOM 863 C CA . GLY A 1 114 ? -36.393 -33.664 -4.879 1.00 67.56 114 GLY A CA 1
ATOM 864 C C . GLY A 1 114 ? -35.915 -34.201 -6.232 1.00 67.56 114 GLY A C 1
ATOM 865 O O . GLY A 1 114 ? -36.102 -35.367 -6.573 1.00 67.56 114 GLY A O 1
ATOM 866 N N . ASN A 1 115 ? -35.256 -33.345 -6.999 1.00 62.69 115 ASN A N 1
ATOM 867 C CA . ASN A 1 115 ? -34.616 -33.622 -8.281 1.00 62.69 115 ASN A CA 1
ATOM 868 C C . ASN A 1 115 ? -33.285 -34.373 -8.083 1.00 62.69 115 ASN A C 1
ATOM 870 O O . ASN A 1 115 ? -32.194 -33.812 -8.140 1.00 62.69 115 ASN A O 1
ATOM 874 N N . GLY A 1 116 ? -33.385 -35.685 -7.855 1.00 53.69 116 GLY A N 1
ATOM 875 C CA . GLY A 1 116 ? -32.248 -36.601 -7.796 1.00 53.69 116 GLY A CA 1
ATOM 876 C C . GLY A 1 116 ? -31.852 -37.174 -9.166 1.00 53.69 116 GLY A C 1
ATOM 877 O O . GLY A 1 116 ? -32.598 -37.938 -9.766 1.00 53.69 116 GLY A O 1
ATOM 878 N N . ARG A 1 117 ? -30.629 -36.860 -9.618 1.00 52.75 117 ARG A N 1
ATOM 879 C CA . ARG A 1 117 ? -29.744 -37.710 -10.456 1.00 52.75 117 ARG A CA 1
ATOM 880 C C . ARG A 1 117 ? -30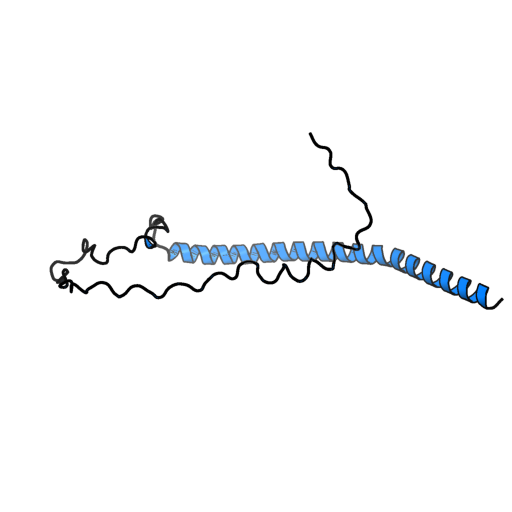.256 -38.271 -11.803 1.00 52.75 117 ARG A C 1
ATOM 882 O O . ARG A 1 117 ? -29.789 -39.330 -12.210 1.00 52.75 117 ARG A O 1
ATOM 889 N N . SER A 1 118 ? -31.115 -37.580 -12.556 1.00 57.25 118 SER A N 1
ATOM 890 C CA . SER A 1 118 ? -31.486 -38.052 -13.914 1.00 57.25 118 SER A CA 1
ATOM 891 C C . SER A 1 118 ? -30.667 -37.439 -15.065 1.00 57.25 118 SER A C 1
ATOM 893 O O . SER A 1 118 ? -30.573 -38.026 -16.137 1.00 57.25 118 SER A O 1
ATOM 895 N N . SER A 1 119 ? -29.994 -36.304 -14.859 1.00 52.47 119 SER A N 1
ATOM 896 C CA . SER A 1 119 ? -29.308 -35.561 -15.934 1.00 52.47 119 SER A CA 1
ATOM 897 C C . SER A 1 119 ? -27.817 -35.885 -16.126 1.00 52.47 119 SER A C 1
ATOM 899 O O . SER A 1 119 ? -27.201 -35.351 -17.041 1.00 52.47 119 SER A O 1
ATOM 901 N N . ILE A 1 120 ? -27.224 -36.769 -15.313 1.00 54.09 120 ILE A N 1
ATOM 902 C CA . ILE A 1 120 ? -25.773 -37.060 -15.360 1.00 54.09 120 ILE A CA 1
ATOM 903 C C . ILE A 1 120 ? -25.449 -38.382 -16.088 1.00 54.09 120 ILE A C 1
ATOM 905 O O . ILE A 1 120 ? -24.301 -38.621 -16.439 1.00 54.09 120 ILE A O 1
ATOM 909 N N . LEU A 1 121 ? -26.434 -39.248 -16.371 1.00 52.44 121 LEU A N 1
ATOM 910 C CA . LEU A 1 121 ? -26.170 -40.582 -16.946 1.00 52.44 121 LEU A CA 1
ATOM 911 C C . LEU A 1 121 ? -26.059 -40.602 -18.487 1.00 52.44 121 LEU A C 1
ATOM 913 O O . LEU A 1 121 ? -25.568 -41.580 -19.048 1.00 52.44 121 LEU A O 1
ATOM 917 N N . SER A 1 122 ? -26.481 -39.543 -19.188 1.00 53.06 122 SER A N 1
ATOM 918 C CA . SER A 1 122 ? -26.386 -39.466 -20.656 1.00 53.06 122 SER A CA 1
ATOM 919 C C . SER A 1 122 ? -25.043 -38.925 -21.158 1.00 53.06 122 SER A C 1
ATOM 921 O O . SER A 1 122 ? -24.630 -39.285 -22.256 1.00 53.06 122 SER A O 1
ATOM 923 N N . SER A 1 123 ? -24.331 -38.121 -20.358 1.00 51.91 123 SER A N 1
ATOM 924 C CA . SER A 1 123 ? -23.072 -37.483 -20.780 1.00 51.91 123 SER A CA 1
ATOM 925 C C . SER A 1 123 ? -21.837 -38.375 -20.560 1.00 51.91 123 SER A C 1
ATOM 927 O O . SER A 1 123 ? -20.932 -38.426 -21.387 1.00 51.91 123 SER A O 1
ATOM 929 N N . THR A 1 124 ? -21.813 -39.188 -19.498 1.00 55.00 124 THR A N 1
ATOM 930 C CA . THR A 1 124 ? -20.602 -39.939 -19.098 1.00 55.00 124 THR A CA 1
ATOM 931 C C . THR A 1 124 ? -20.359 -41.237 -19.888 1.00 55.00 124 THR A C 1
ATOM 933 O O . THR A 1 124 ? -19.329 -41.881 -19.712 1.00 55.00 124 THR A O 1
ATOM 936 N N . ARG A 1 125 ? -21.268 -41.657 -20.785 1.00 55.31 125 ARG A N 1
ATOM 937 C CA . ARG A 1 125 ? -21.064 -42.874 -21.603 1.00 55.31 125 ARG A CA 1
ATOM 938 C C . ARG A 1 125 ? -20.142 -42.641 -22.809 1.00 55.31 125 ARG A C 1
ATOM 940 O O . ARG A 1 125 ? -19.545 -43.599 -23.290 1.00 55.31 125 ARG A O 1
ATOM 947 N N . HIS A 1 126 ? -19.999 -41.400 -23.275 1.00 48.16 126 HIS A N 1
ATOM 948 C CA . HIS A 1 126 ? -19.131 -41.079 -24.415 1.00 48.16 126 HIS A CA 1
ATOM 949 C C . HIS A 1 126 ? -17.663 -40.833 -24.022 1.00 48.16 126 HIS A C 1
ATOM 951 O O . HIS A 1 126 ? -16.783 -41.064 -24.843 1.00 48.16 126 HIS A O 1
ATOM 957 N N . GLU A 1 127 ? -17.376 -40.452 -22.772 1.00 50.69 127 GLU A N 1
ATOM 958 C CA . GLU A 1 127 ? -16.008 -40.123 -22.328 1.00 50.69 127 GLU A CA 1
ATOM 959 C C . GLU A 1 127 ? -15.172 -41.329 -21.853 1.00 50.69 127 GLU A C 1
ATOM 961 O O . GLU A 1 127 ? -13.952 -41.251 -21.764 1.00 50.69 127 GLU A O 1
ATOM 966 N N . LEU A 1 128 ? -15.789 -42.484 -21.584 1.00 51.69 128 LEU A N 1
ATOM 967 C CA . LEU A 1 128 ? -15.085 -43.655 -21.032 1.00 51.69 128 LEU A CA 1
ATOM 968 C C . LEU A 1 128 ? -14.392 -44.550 -22.082 1.00 51.69 128 LEU A C 1
ATOM 970 O O . LEU A 1 128 ? -13.871 -45.605 -21.723 1.00 51.69 128 LEU A O 1
ATOM 974 N N . ARG A 1 129 ? -14.379 -44.167 -23.368 1.00 55.84 129 ARG A N 1
ATOM 975 C CA . ARG A 1 129 ? -13.719 -44.936 -24.446 1.00 55.84 129 ARG A CA 1
ATOM 976 C C . ARG A 1 129 ? -12.309 -44.427 -24.799 1.00 55.84 129 ARG A C 1
ATOM 978 O O . ARG A 1 129 ? -11.574 -45.154 -25.453 1.00 55.84 129 ARG A O 1
ATOM 985 N N . GLU A 1 130 ? -11.905 -43.252 -24.310 1.00 54.47 130 GLU A N 1
ATOM 986 C CA . GLU A 1 130 ? -10.693 -42.538 -24.763 1.00 54.47 130 GLU A CA 1
ATOM 987 C C . GLU A 1 130 ? -9.659 -42.277 -23.645 1.00 54.47 130 GLU A C 1
ATOM 989 O O . GLU A 1 130 ? -8.827 -41.382 -23.759 1.00 54.47 130 GLU A O 1
ATOM 994 N N . MET A 1 131 ? -9.667 -43.037 -22.542 1.00 46.41 131 MET A N 1
ATOM 995 C CA . MET A 1 131 ? -8.649 -42.863 -21.493 1.00 46.41 131 MET A CA 1
ATOM 996 C C . MET A 1 131 ? -7.463 -43.831 -21.658 1.00 46.41 131 MET A C 1
ATOM 998 O O . MET A 1 131 ? -7.629 -45.037 -21.441 1.00 46.41 131 MET A O 1
ATOM 1002 N N . PRO A 1 132 ? -6.246 -43.339 -21.977 1.00 55.47 132 PRO A N 1
ATOM 1003 C CA . PRO A 1 132 ? -5.030 -44.138 -21.917 1.00 55.47 132 PRO A CA 1
ATOM 1004 C C . PRO A 1 132 ? -4.691 -44.550 -20.475 1.00 55.47 132 PRO A C 1
ATOM 1006 O O . PRO A 1 132 ? -4.842 -43.805 -19.508 1.00 55.47 132 PRO A O 1
ATOM 1009 N N . ASN A 1 133 ? -4.231 -45.794 -20.364 1.00 61.06 133 ASN A N 1
ATOM 1010 C CA . ASN A 1 133 ? -4.000 -46.571 -19.152 1.00 61.06 133 ASN A CA 1
ATOM 1011 C C . ASN A 1 133 ? -2.853 -46.032 -18.270 1.00 61.06 133 ASN A C 1
ATOM 1013 O O . ASN A 1 133 ? -1.735 -46.540 -18.331 1.00 61.06 133 ASN A O 1
ATOM 1017 N N . TRP A 1 134 ? -3.131 -45.065 -17.393 1.00 49.34 134 TRP A N 1
ATOM 1018 C CA . TRP A 1 134 ? -2.252 -44.745 -16.261 1.00 49.34 134 TRP A CA 1
ATOM 1019 C C . TRP A 1 134 ? -2.983 -44.990 -14.934 1.00 49.34 134 TRP A C 1
ATOM 1021 O O . TRP A 1 134 ? -3.476 -44.101 -14.252 1.00 49.34 134 TRP A O 1
ATOM 1031 N N . ARG A 1 135 ? -3.093 -46.257 -14.534 1.00 53.44 135 ARG A N 1
ATOM 1032 C CA . ARG A 1 135 ? -3.608 -46.597 -13.203 1.00 53.44 135 ARG A CA 1
ATOM 1033 C C . ARG A 1 135 ? -2.484 -46.428 -12.175 1.00 53.44 135 ARG A C 1
ATOM 1035 O O . ARG A 1 135 ? -1.656 -47.326 -12.026 1.00 53.44 135 ARG A O 1
ATOM 1042 N N . ILE A 1 136 ? -2.461 -45.304 -11.449 1.00 54.03 136 ILE A N 1
ATOM 1043 C CA . ILE A 1 136 ? -1.655 -45.184 -10.222 1.00 54.03 136 ILE A CA 1
ATOM 1044 C C . ILE A 1 136 ? -2.203 -46.197 -9.218 1.00 54.03 136 ILE A C 1
ATOM 1046 O O . ILE A 1 136 ? -3.310 -46.072 -8.697 1.00 54.03 136 ILE A O 1
ATOM 1050 N N . ARG A 1 137 ? -1.416 -47.245 -8.990 1.00 48.25 137 ARG A N 1
ATOM 1051 C CA . ARG A 1 137 ? -1.637 -48.261 -7.968 1.00 48.25 137 ARG A CA 1
ATOM 1052 C C . ARG A 1 137 ? -1.356 -47.627 -6.603 1.00 48.25 137 ARG A C 1
ATOM 1054 O O . ARG A 1 137 ? -0.211 -47.571 -6.173 1.00 48.25 137 ARG A O 1
ATOM 1061 N N . THR A 1 138 ? -2.390 -47.142 -5.922 1.00 50.12 138 THR A N 1
ATOM 1062 C CA . THR A 1 138 ? -2.314 -46.802 -4.497 1.00 50.12 138 THR A CA 1
ATOM 1063 C C . THR A 1 138 ? -2.416 -48.086 -3.675 1.00 50.12 138 THR A C 1
ATOM 1065 O O . THR A 1 138 ? -3.496 -48.549 -3.322 1.00 50.12 138 THR A O 1
ATOM 1068 N N . SER A 1 139 ? -1.275 -48.704 -3.383 1.00 43.09 139 SER A N 1
ATOM 1069 C CA . SER A 1 139 ? -1.171 -49.745 -2.357 1.00 43.09 139 SER A CA 1
ATOM 1070 C C . SER A 1 139 ? -0.979 -49.089 -0.984 1.00 43.09 139 SER A C 1
ATOM 1072 O O . SER A 1 139 ? 0.120 -48.646 -0.667 1.00 43.09 139 SER A O 1
ATOM 1074 N N . ARG A 1 140 ? -2.056 -49.016 -0.192 1.00 40.16 140 ARG A N 1
ATOM 1075 C CA . ARG A 1 140 ? -2.005 -49.117 1.283 1.00 40.16 140 ARG A CA 1
ATOM 1076 C C . ARG A 1 140 ? -2.349 -50.574 1.632 1.00 40.16 140 ARG A C 1
ATOM 1078 O O . ARG A 1 140 ? -3.168 -51.157 0.914 1.00 40.16 140 ARG A O 1
ATOM 1085 N N . PRO A 1 141 ? -1.699 -51.189 2.624 1.00 49.72 141 PRO A N 1
ATOM 1086 C CA . PRO A 1 141 ? -1.918 -50.863 4.035 1.00 49.72 141 PRO A CA 1
ATOM 1087 C C . PRO A 1 141 ? -0.700 -50.259 4.733 1.00 49.72 141 PRO A C 1
ATOM 1089 O O . PRO A 1 141 ? 0.435 -50.679 4.423 1.00 49.72 141 PRO A O 1
#

Radius of gyration: 38.44 Å; Cα contacts (8 Å, |Δi|>4): 3; chains: 1; bounding box: 86×60×82 Å

Secondary structure (DSSP, 8-state):
-HHHHHHHHHHHHHHHHHHHHHHHHHHHHHHHHHHHHHHHHHHHHHHHHHHHHHHHHHHHHHHHS-S------GGGGTS---TT--TT--TTS--------PPPPPPPPPPPPP--SSSSTTTHHHHTTS-----------

Solvent-accessible surface area (backbone atoms only — not comparable to full-atom values): 9417 Å² total; per-residue (Å²): 114,72,65,64,52,52,53,50,50,54,52,51,51,54,53,50,54,53,51,52,49,65,63,48,47,61,60,52,52,52,50,49,52,55,51,50,54,52,50,52,52,50,50,52,54,52,45,54,58,48,51,52,54,49,49,54,54,48,52,52,47,58,74,72,49,73,83,80,75,75,86,72,63,86,63,60,70,75,57,68,72,66,100,72,78,68,88,82,67,64,93,88,57,84,81,76,73,84,78,80,88,72,79,82,76,79,84,77,81,83,77,84,82,82,90,73,84,75,83,62,71,77,66,62,71,73,64,75,79,75,73,80,93,76,80,83,80,83,81,76,134